Protein AF-A0A336MQI1-F1 (afdb_monomer)

Radius of gyration: 41.86 Å; Cα contacts (8 Å, |Δi|>4): 45; chains: 1; bounding box: 68×36×128 Å

Sequence (171 aa):
MATRNPLEKIEVLDSIEKDIITCLQSAGQVLQELGKDKSSLKSVENHTSQFLKSLNQVETKLTEQVNYLTQVSTGQPHEGSGYASAKVLQMAWHRIHHVKSRVRELEESKQKYLQNQVRGTQMQGRQLGVVGTQNGVNVTNTGAPTGQQALNTTPQQQNHSGPNSTQALNQ

Structure (mmCIF, N/CA/C/O backbone):
data_AF-A0A336MQI1-F1
#
_entry.id   AF-A0A336MQI1-F1
#
loop_
_atom_site.group_PDB
_atom_site.id
_atom_site.type_symbol
_atom_site.label_atom_id
_atom_site.label_alt_id
_atom_site.label_comp_id
_atom_site.label_asym_id
_atom_site.label_entity_id
_atom_site.label_seq_id
_atom_site.pdbx_PDB_ins_code
_atom_site.Cartn_x
_atom_site.Cartn_y
_atom_site.Cartn_z
_atom_site.occupancy
_atom_site.B_iso_or_equiv
_atom_site.auth_seq_id
_atom_site.auth_comp_id
_atom_site.auth_asym_id
_atom_site.auth_atom_id
_atom_site.pdbx_PDB_model_num
ATOM 1 N N . MET A 1 1 ? 16.109 -4.236 -2.549 1.00 38.56 1 MET A N 1
ATOM 2 C CA . MET A 1 1 ? 14.742 -4.103 -1.992 1.00 38.56 1 MET A CA 1
ATOM 3 C C . MET A 1 1 ? 13.849 -5.050 -2.777 1.00 38.56 1 MET A C 1
ATOM 5 O O . MET A 1 1 ? 13.722 -4.860 -3.976 1.00 38.56 1 MET A O 1
ATOM 9 N N . ALA A 1 2 ? 13.341 -6.116 -2.155 1.00 41.44 2 ALA A N 1
ATOM 10 C CA . ALA A 1 2 ? 12.558 -7.136 -2.852 1.00 41.44 2 ALA A CA 1
ATOM 11 C C . ALA A 1 2 ? 11.251 -6.534 -3.394 1.00 41.44 2 ALA A C 1
ATOM 13 O O . ALA A 1 2 ? 10.471 -5.945 -2.644 1.00 41.44 2 ALA A O 1
ATOM 14 N N . THR A 1 3 ? 11.024 -6.658 -4.700 1.00 52.16 3 THR A N 1
ATOM 15 C CA . THR A 1 3 ? 9.764 -6.301 -5.353 1.00 52.16 3 THR A CA 1
ATOM 16 C C . THR A 1 3 ? 8.686 -7.271 -4.872 1.00 52.16 3 THR A C 1
ATOM 18 O O . THR A 1 3 ? 8.575 -8.372 -5.407 1.00 52.16 3 THR A O 1
ATOM 21 N N . ARG A 1 4 ? 7.934 -6.899 -3.825 1.00 57.81 4 ARG A N 1
ATOM 22 C CA . ARG A 1 4 ? 6.772 -7.682 -3.371 1.00 57.81 4 ARG A CA 1
ATOM 23 C C . ARG A 1 4 ? 5.836 -7.932 -4.551 1.00 57.81 4 ARG A C 1
ATOM 25 O O . ARG A 1 4 ? 5.532 -7.005 -5.305 1.00 57.81 4 ARG A O 1
ATOM 32 N N . ASN A 1 5 ? 5.419 -9.182 -4.697 1.00 71.81 5 ASN A N 1
ATOM 33 C CA . ASN A 1 5 ? 4.555 -9.641 -5.776 1.00 71.81 5 ASN A CA 1
ATOM 34 C C . ASN A 1 5 ? 3.227 -8.849 -5.733 1.00 71.81 5 ASN A C 1
ATOM 36 O O . ASN A 1 5 ? 2.704 -8.627 -4.640 1.00 71.81 5 ASN A O 1
ATOM 40 N N . PRO A 1 6 ? 2.656 -8.412 -6.872 1.00 70.88 6 PRO A N 1
ATOM 41 C CA . PRO A 1 6 ? 1.324 -7.804 -6.902 1.00 70.88 6 PRO A CA 1
ATOM 42 C C . PRO A 1 6 ? 0.251 -8.600 -6.137 1.00 70.88 6 PRO A C 1
ATOM 44 O O . PRO A 1 6 ? -0.622 -7.997 -5.522 1.00 70.88 6 PRO A O 1
ATOM 47 N N . LEU A 1 7 ? 0.352 -9.933 -6.103 1.00 73.81 7 LEU A N 1
ATOM 48 C CA . LEU A 1 7 ? -0.518 -10.796 -5.292 1.00 73.81 7 LEU A CA 1
ATOM 49 C C . LEU A 1 7 ? -0.358 -10.552 -3.784 1.00 73.81 7 LEU A C 1
ATOM 51 O O . LEU A 1 7 ? -1.352 -10.351 -3.096 1.00 73.81 7 LEU A O 1
ATOM 55 N N . GLU A 1 8 ? 0.874 -10.455 -3.279 1.00 79.44 8 GLU A N 1
ATOM 56 C CA . GLU A 1 8 ? 1.135 -10.128 -1.867 1.00 79.44 8 GLU A CA 1
ATOM 57 C C . GLU A 1 8 ? 0.601 -8.734 -1.503 1.00 79.44 8 GLU A C 1
ATOM 59 O O . GLU A 1 8 ? 0.249 -8.470 -0.358 1.00 79.44 8 GLU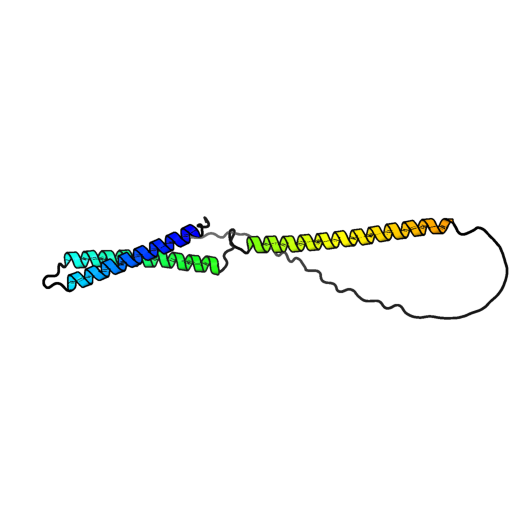 A O 1
ATOM 64 N N . LYS A 1 9 ? 0.545 -7.803 -2.466 1.00 78.88 9 LYS A N 1
ATOM 65 C CA . LYS A 1 9 ? -0.030 -6.469 -2.237 1.00 78.88 9 LYS A CA 1
ATOM 66 C C . LYS A 1 9 ? -1.536 -6.531 -2.030 1.00 78.88 9 LYS A C 1
ATOM 68 O O . LYS A 1 9 ? -2.031 -5.857 -1.131 1.00 78.88 9 LYS A O 1
ATOM 73 N N . ILE A 1 10 ? -2.228 -7.342 -2.825 1.00 86.50 10 ILE A N 1
ATOM 74 C CA . ILE A 1 10 ? -3.664 -7.585 -2.664 1.00 86.50 10 ILE A CA 1
ATOM 75 C C . ILE A 1 10 ? -3.922 -8.238 -1.302 1.00 86.50 10 ILE A C 1
ATOM 77 O O . ILE A 1 10 ? -4.742 -7.737 -0.543 1.00 86.50 10 ILE A O 1
ATOM 81 N N . GLU A 1 11 ? -3.138 -9.250 -0.920 1.00 88.19 11 GLU A N 1
ATOM 82 C CA . GLU A 1 11 ? -3.272 -9.893 0.396 1.00 88.19 11 GLU A CA 1
ATOM 83 C C . GLU A 1 11 ? -3.058 -8.923 1.569 1.00 88.19 11 GLU A C 1
ATOM 85 O O . GLU A 1 11 ? -3.725 -9.023 2.602 1.00 88.19 11 GLU A O 1
ATOM 90 N N . VAL A 1 12 ? -2.143 -7.955 1.433 1.00 90.75 12 VAL A N 1
ATOM 91 C CA . VAL A 1 12 ? -1.956 -6.921 2.461 1.00 90.75 12 VAL A CA 1
ATOM 92 C C . VAL A 1 12 ? -3.170 -5.995 2.549 1.00 90.75 12 VAL A C 1
ATOM 94 O O . VAL A 1 12 ? -3.552 -5.629 3.659 1.00 90.75 12 VAL A O 1
ATOM 97 N N . LEU A 1 13 ? -3.791 -5.629 1.424 1.00 91.44 13 LEU A N 1
ATOM 98 C CA . LEU A 1 13 ? -5.023 -4.834 1.434 1.00 91.44 13 LEU A CA 1
ATOM 99 C C . LEU A 1 13 ? -6.184 -5.610 2.074 1.00 91.44 13 LEU A C 1
ATOM 101 O O . LEU A 1 13 ? -6.862 -5.053 2.934 1.00 91.44 13 LEU A O 1
ATOM 105 N N . ASP A 1 14 ? -6.327 -6.902 1.775 1.00 94.12 14 ASP A N 1
ATOM 106 C CA . ASP A 1 14 ? -7.315 -7.775 2.428 1.00 94.12 14 ASP A CA 1
ATOM 107 C C . ASP A 1 14 ? -7.065 -7.886 3.942 1.00 94.12 14 ASP A C 1
ATOM 109 O O . ASP A 1 14 ? -7.996 -7.928 4.750 1.00 94.12 14 ASP A O 1
ATOM 113 N N . SER A 1 15 ? 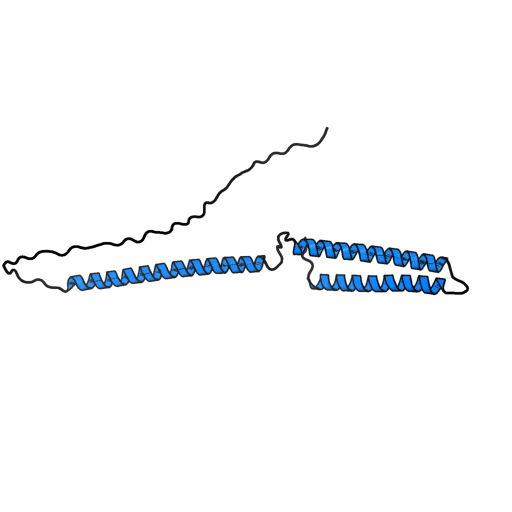-5.797 -7.931 4.367 1.00 93.94 15 SER A N 1
ATOM 114 C CA . SER A 1 15 ? -5.454 -7.884 5.792 1.00 93.94 15 SER A CA 1
ATOM 115 C C . SER A 1 15 ? -5.850 -6.554 6.429 1.00 93.94 15 SER A C 1
ATOM 117 O O . SER A 1 15 ? -6.329 -6.568 7.560 1.00 93.94 15 SER A O 1
ATOM 119 N N . ILE A 1 16 ? -5.645 -5.427 5.744 1.00 95.38 16 ILE A N 1
ATOM 120 C CA . ILE A 1 16 ? -6.050 -4.107 6.245 1.00 95.38 16 ILE A CA 1
ATOM 121 C C . ILE A 1 16 ? -7.576 -4.040 6.371 1.00 95.38 16 ILE A C 1
ATOM 123 O O . ILE A 1 16 ? -8.076 -3.549 7.379 1.00 95.38 16 ILE A O 1
ATOM 127 N N . GLU A 1 17 ? -8.322 -4.577 5.405 1.00 95.88 17 GLU A N 1
ATOM 128 C CA . GLU A 1 17 ? -9.785 -4.639 5.468 1.00 95.88 17 GLU A CA 1
ATOM 129 C C . GLU A 1 17 ? -10.269 -5.429 6.695 1.00 95.88 17 GLU A C 1
ATOM 131 O O . GLU A 1 17 ? -11.127 -4.958 7.445 1.00 95.88 17 GLU A O 1
ATOM 136 N N . LYS A 1 18 ? -9.663 -6.589 6.973 1.00 95.94 18 LYS A N 1
ATOM 137 C CA . LYS A 1 18 ? -9.966 -7.379 8.181 1.00 95.94 18 LYS A CA 1
ATOM 138 C C . LYS A 1 18 ? -9.671 -6.614 9.476 1.00 95.94 18 LYS A C 1
ATOM 140 O O . LYS A 1 18 ? -10.448 -6.700 10.432 1.00 95.94 18 LYS A O 1
ATOM 145 N N . ASP A 1 19 ? -8.588 -5.842 9.509 1.00 95.06 19 ASP A N 1
ATOM 146 C CA . ASP A 1 19 ? -8.243 -5.009 10.665 1.00 95.06 19 ASP A CA 1
ATOM 147 C C . ASP A 1 19 ? -9.235 -3.844 10.839 1.00 95.06 19 ASP A C 1
ATOM 149 O O . ASP A 1 19 ? -9.594 -3.503 11.968 1.00 95.06 19 ASP A O 1
ATOM 153 N N . ILE A 1 20 ? -9.746 -3.266 9.745 1.00 96.81 20 ILE A N 1
ATOM 154 C CA . ILE A 1 20 ? -10.807 -2.244 9.780 1.00 96.81 20 ILE A CA 1
ATOM 155 C C . ILE A 1 20 ? -12.102 -2.833 10.346 1.00 96.81 20 ILE A C 1
ATOM 157 O O . ILE A 1 20 ? -12.718 -2.226 11.224 1.00 96.81 20 ILE A O 1
ATOM 161 N N . ILE A 1 21 ? -12.500 -4.029 9.899 1.00 97.06 21 ILE A N 1
ATOM 162 C CA . ILE A 1 21 ? -13.677 -4.729 10.435 1.00 97.06 21 ILE A CA 1
ATOM 163 C C . ILE A 1 21 ? -13.519 -4.945 11.945 1.00 97.06 21 ILE A C 1
ATOM 165 O O . ILE A 1 21 ? -14.432 -4.640 12.711 1.00 97.06 21 ILE A O 1
ATOM 169 N N . THR A 1 22 ? -12.348 -5.410 12.385 1.00 95.38 22 THR A N 1
ATOM 170 C CA . THR A 1 22 ? -12.050 -5.631 13.809 1.00 95.38 22 THR A CA 1
ATOM 171 C C . THR A 1 22 ? -12.114 -4.327 14.609 1.00 95.38 22 THR A C 1
ATOM 173 O O . THR A 1 22 ? -12.713 -4.287 15.683 1.00 95.38 22 THR A O 1
ATOM 176 N N . CYS A 1 23 ? -11.562 -3.240 14.066 1.00 97.12 23 CYS A N 1
ATOM 177 C CA . CYS A 1 23 ? -11.618 -1.907 14.661 1.00 97.12 23 CYS A CA 1
ATOM 178 C C . CYS A 1 23 ? -13.073 -1.459 14.892 1.00 97.12 23 CYS A C 1
ATOM 180 O O . CYS A 1 23 ? -13.455 -1.104 16.010 1.00 97.12 23 CYS A O 1
ATOM 182 N N . LEU A 1 24 ? -13.917 -1.565 13.861 1.00 97.19 24 LEU A N 1
ATOM 183 C CA . LEU A 1 24 ? -15.336 -1.216 13.951 1.00 97.19 24 LEU A CA 1
ATOM 184 C C . LEU A 1 24 ? -16.097 -2.109 14.936 1.00 97.19 24 LEU A C 1
ATOM 186 O O . LEU A 1 24 ? -16.940 -1.614 15.682 1.00 97.19 24 LEU A O 1
ATOM 190 N N . GLN A 1 25 ? -15.785 -3.404 14.986 1.00 97.06 25 GLN A N 1
ATOM 191 C CA . GLN A 1 25 ? -16.374 -4.320 15.962 1.00 97.06 25 GLN A CA 1
ATOM 192 C C . GLN A 1 25 ? -16.027 -3.912 17.396 1.00 97.06 25 GLN A C 1
ATOM 194 O O . GLN A 1 25 ? -16.927 -3.838 18.230 1.00 97.06 25 GLN A O 1
ATOM 199 N N . SER A 1 26 ? -14.761 -3.595 17.693 1.00 95.81 26 SER A N 1
ATOM 200 C CA . SER A 1 26 ? -14.360 -3.118 19.023 1.00 95.81 26 SER A CA 1
ATOM 201 C C . SER A 1 26 ? -15.078 -1.820 19.408 1.00 95.81 26 SER A C 1
ATOM 203 O O . SER A 1 26 ? -15.562 -1.714 20.533 1.00 95.81 26 SER A O 1
ATOM 205 N N . ALA A 1 27 ? -15.233 -0.872 18.479 1.00 97.38 27 ALA A N 1
ATOM 206 C CA . ALA A 1 27 ? -16.015 0.345 18.714 1.00 97.38 27 ALA A CA 1
ATOM 207 C C . ALA A 1 27 ? -17.503 0.045 18.976 1.00 97.38 27 ALA A C 1
ATOM 209 O O . ALA A 1 27 ? -18.099 0.594 19.903 1.00 97.38 27 ALA A O 1
ATOM 210 N N . GLY A 1 28 ? -18.098 -0.869 18.204 1.00 97.00 28 GLY A N 1
ATOM 211 C CA . GLY A 1 28 ? -19.475 -1.318 18.405 1.00 97.00 28 GLY A CA 1
ATOM 212 C C . GLY A 1 28 ? -19.692 -1.949 19.782 1.00 97.00 28 GLY A C 1
ATOM 213 O O . GLY A 1 28 ? -20.681 -1.643 20.443 1.00 97.00 28 GLY A O 1
ATOM 214 N N . GLN A 1 29 ? -18.739 -2.759 20.255 1.00 96.31 29 GLN A N 1
ATOM 215 C CA . GLN A 1 29 ? -18.782 -3.358 21.593 1.00 96.31 29 GLN A CA 1
ATOM 216 C C . GLN A 1 29 ? -18.689 -2.307 22.708 1.00 96.31 29 GLN A C 1
ATOM 218 O O . GLN A 1 29 ? -19.406 -2.420 23.700 1.00 96.31 29 GLN A O 1
ATOM 223 N N . VAL A 1 30 ? -17.879 -1.251 22.540 1.00 97.19 30 VAL A N 1
ATOM 224 C CA . VAL A 1 30 ? -17.851 -0.113 23.483 1.00 97.19 30 VAL A CA 1
ATOM 225 C C . VAL A 1 30 ? -19.233 0.528 23.591 1.00 97.19 30 VAL A C 1
ATOM 227 O O . VAL A 1 30 ? -19.757 0.683 24.693 1.00 97.19 30 VAL A O 1
ATOM 230 N N . LEU A 1 31 ? -19.843 0.871 22.454 1.00 96.25 31 LEU A N 1
ATOM 231 C CA . LEU A 1 31 ? -21.155 1.520 22.433 1.00 96.25 31 LEU A CA 1
ATOM 232 C C . LEU A 1 31 ? -22.251 0.612 23.003 1.00 96.25 31 LEU A C 1
ATOM 234 O O . LEU A 1 31 ? -23.101 1.074 23.762 1.00 96.25 31 LEU A O 1
ATOM 238 N N . GLN A 1 32 ? -22.210 -0.683 22.684 1.00 95.94 32 GLN A N 1
ATOM 239 C CA . GLN A 1 32 ? -23.158 -1.662 23.207 1.00 95.94 32 GLN A CA 1
ATOM 240 C C . GLN A 1 32 ? -23.033 -1.830 24.726 1.00 95.94 32 GLN A C 1
ATOM 242 O O . GLN A 1 32 ? -24.046 -1.953 25.409 1.00 95.94 32 GLN A O 1
ATOM 247 N N . GLU A 1 33 ? -21.814 -1.826 25.266 1.00 94.88 33 GLU A N 1
ATOM 248 C CA . GLU A 1 33 ? -21.570 -1.925 26.706 1.00 94.88 33 GLU A CA 1
ATOM 249 C C . GLU A 1 33 ? -22.004 -0.660 27.456 1.00 94.88 33 GLU A C 1
ATOM 251 O O . GLU A 1 33 ? -22.558 -0.749 28.552 1.00 94.88 33 GLU A O 1
ATOM 256 N N . LEU A 1 34 ? -21.793 0.519 26.867 1.00 94.75 34 LEU A N 1
ATOM 257 C CA . LEU A 1 34 ? -22.244 1.795 27.430 1.00 94.75 34 LEU A CA 1
ATOM 258 C C . LEU A 1 34 ? -23.772 1.944 27.413 1.00 94.75 34 LEU A C 1
ATOM 260 O O . LEU A 1 34 ? -24.321 2.648 28.253 1.00 94.75 34 LEU A O 1
ATOM 264 N N . GLY A 1 35 ? -24.462 1.264 26.492 1.00 93.81 35 GLY A N 1
ATOM 265 C CA . GLY A 1 35 ? -25.925 1.255 26.407 1.00 93.81 35 GLY A CA 1
ATOM 266 C C . GLY A 1 35 ? -26.634 0.358 27.429 1.00 93.81 35 GLY A C 1
ATOM 267 O O . GLY A 1 35 ? -27.861 0.295 27.416 1.00 93.81 35 GLY A O 1
ATOM 268 N N . LYS A 1 36 ? -25.903 -0.361 28.292 1.00 95.25 36 LYS A N 1
ATOM 269 C CA . LYS A 1 36 ? -26.482 -1.243 29.320 1.00 95.25 36 LYS A CA 1
ATOM 270 C C . LYS A 1 36 ? -26.831 -0.467 30.591 1.00 95.25 36 LYS A C 1
ATOM 272 O O . LYS A 1 36 ? -26.041 0.352 31.049 1.00 95.25 36 LYS A O 1
ATOM 277 N N . ASP A 1 37 ? -27.928 -0.849 31.250 1.00 88.50 37 ASP A N 1
ATOM 278 C CA . ASP A 1 37 ? -28.350 -0.278 32.545 1.00 88.50 37 ASP A CA 1
ATOM 279 C C . ASP A 1 37 ? -27.284 -0.423 33.650 1.00 88.50 37 ASP A C 1
ATOM 281 O O . ASP A 1 37 ? -27.184 0.399 34.560 1.00 88.50 37 ASP A O 1
ATOM 285 N N . LYS A 1 38 ? -26.465 -1.481 33.570 1.00 90.19 38 LYS A N 1
ATOM 286 C CA . LYS A 1 38 ? -25.260 -1.685 34.385 1.00 90.19 38 LYS A CA 1
ATOM 287 C C . LYS A 1 38 ? -24.061 -1.952 33.479 1.00 90.19 38 LYS A C 1
ATOM 289 O O . LYS A 1 38 ? -23.761 -3.104 33.172 1.00 90.19 38 LYS A O 1
ATOM 294 N N . SER A 1 39 ? -23.390 -0.884 33.064 1.00 88.56 39 SER A N 1
ATOM 295 C CA . SER A 1 39 ? -22.183 -0.960 32.238 1.00 88.56 39 SER A CA 1
ATOM 296 C C . SER A 1 39 ? -20.963 -1.437 33.036 1.00 88.56 39 SER A C 1
ATOM 298 O O . SER A 1 39 ? -20.721 -0.993 34.162 1.00 88.56 39 SER A O 1
ATOM 300 N N . SER A 1 40 ? -20.168 -2.331 32.446 1.00 94.31 40 SER A N 1
ATOM 301 C CA . SER A 1 40 ? -18.870 -2.744 32.975 1.00 94.31 40 SER A CA 1
ATOM 302 C C . SER A 1 40 ? -17.765 -1.826 32.457 1.00 94.31 40 SER A C 1
ATOM 304 O O . SER A 1 40 ? -17.289 -1.979 31.329 1.00 94.31 40 SER A O 1
ATOM 306 N N . LEU A 1 41 ? -17.292 -0.914 33.311 1.00 93.62 41 LEU A N 1
ATOM 307 C CA . LEU A 1 41 ? -16.218 0.027 32.965 1.00 93.62 41 LEU A CA 1
ATOM 308 C C . LEU A 1 41 ? -14.952 -0.693 32.469 1.00 93.62 41 LEU A C 1
ATOM 310 O O . LEU A 1 41 ? -14.362 -0.307 31.467 1.00 93.62 41 LEU A O 1
ATOM 314 N N . LYS A 1 42 ? -14.600 -1.817 33.103 1.00 95.25 42 LYS A N 1
ATOM 315 C CA . LYS A 1 42 ? -13.460 -2.646 32.694 1.00 95.25 42 LYS A CA 1
ATOM 316 C C . LYS A 1 42 ? -13.620 -3.201 31.273 1.00 95.25 42 LYS A C 1
ATOM 318 O O . LYS A 1 42 ? -12.641 -3.320 30.543 1.00 95.25 42 LYS A O 1
ATOM 323 N N . SER A 1 43 ? -14.841 -3.559 30.871 1.00 93.25 43 SER A N 1
ATOM 324 C CA . SER A 1 43 ? -15.102 -4.052 29.513 1.00 93.25 43 SER A CA 1
ATOM 325 C C . SER A 1 43 ? -15.009 -2.920 28.490 1.00 93.25 43 SER A C 1
ATOM 327 O O . SER A 1 43 ? -14.398 -3.096 27.437 1.00 93.25 43 SER A O 1
ATOM 329 N N . VAL A 1 44 ? -15.532 -1.738 28.829 1.00 95.94 44 VAL A N 1
ATOM 330 C CA . VAL A 1 44 ? -15.400 -0.519 28.015 1.00 95.94 44 VAL A CA 1
ATOM 331 C C . VAL A 1 44 ? -13.930 -0.162 27.789 1.00 95.94 44 VAL A C 1
ATOM 333 O O . VAL A 1 44 ? -13.523 0.054 26.647 1.00 95.94 44 VAL A O 1
ATOM 336 N N . GLU A 1 45 ? -13.112 -0.152 28.842 1.00 96.69 45 GLU A N 1
ATOM 337 C CA . GLU A 1 45 ? -11.674 0.139 28.757 1.00 96.69 45 GLU A CA 1
ATOM 338 C C . GLU A 1 45 ? -10.927 -0.877 27.884 1.00 96.69 45 GLU A C 1
ATOM 340 O O . GLU A 1 45 ? -10.098 -0.494 27.053 1.00 96.69 45 GLU A O 1
ATOM 345 N N . ASN A 1 46 ? -11.256 -2.166 28.016 1.00 96.88 46 ASN A N 1
ATOM 346 C CA . ASN A 1 46 ? -10.666 -3.224 27.198 1.00 96.88 46 ASN A CA 1
ATOM 347 C C . ASN A 1 46 ? -10.996 -3.042 25.709 1.00 96.88 46 ASN A C 1
ATOM 349 O O . ASN A 1 46 ? -10.091 -3.051 24.873 1.00 96.88 46 ASN A O 1
ATOM 353 N N . HIS A 1 47 ? -12.274 -2.846 25.367 1.00 96.75 47 HIS A N 1
ATOM 354 C CA . HIS A 1 47 ? -12.693 -2.662 23.975 1.00 96.75 47 HIS A CA 1
ATOM 355 C C . HIS A 1 47 ? -12.170 -1.349 23.383 1.00 96.75 47 HIS A C 1
ATOM 357 O O . HIS A 1 47 ? -11.768 -1.322 22.222 1.00 96.75 47 HIS A O 1
ATOM 363 N N . THR A 1 48 ? -12.079 -0.288 24.188 1.00 96.81 48 THR A N 1
ATOM 364 C CA . THR A 1 48 ? -11.477 0.990 23.777 1.00 96.81 48 THR A CA 1
ATOM 365 C C . THR A 1 48 ? -9.984 0.823 23.496 1.00 96.81 48 THR A C 1
ATOM 367 O O . THR A 1 48 ? -9.491 1.277 22.467 1.00 96.81 48 THR A O 1
ATOM 370 N N . SER A 1 49 ? -9.259 0.106 24.357 1.00 97.25 49 SER A N 1
ATOM 371 C CA . SER A 1 49 ? -7.835 -0.186 24.147 1.00 97.25 49 SER A CA 1
ATOM 372 C C . SER A 1 49 ? -7.608 -1.024 22.886 1.00 97.25 49 SER A C 1
ATOM 374 O O . SER A 1 49 ? -6.679 -0.762 22.120 1.00 97.25 49 SER A O 1
ATOM 376 N N . GLN A 1 50 ? -8.474 -2.011 22.635 1.00 96.25 50 GLN A N 1
ATOM 377 C CA . GLN A 1 50 ? -8.428 -2.822 21.420 1.00 96.25 50 GLN A CA 1
ATOM 378 C C . GLN A 1 50 ? 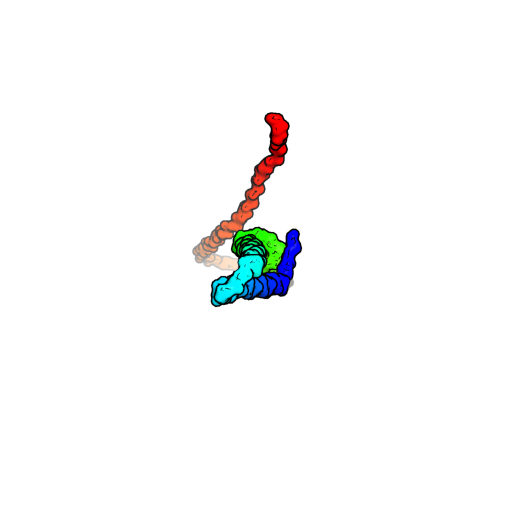-8.725 -1.991 20.165 1.00 96.25 50 GLN A C 1
ATOM 380 O O . GLN A 1 50 ? -7.999 -2.118 19.179 1.00 96.25 50 GLN A O 1
ATOM 385 N N . PHE A 1 51 ? -9.725 -1.107 20.220 1.00 97.81 51 PHE A N 1
ATOM 386 C CA . PHE A 1 51 ? -10.039 -0.159 19.151 1.00 97.81 51 PHE A CA 1
ATOM 387 C C . PHE A 1 51 ? -8.828 0.715 18.812 1.00 97.81 51 PHE A C 1
ATOM 389 O O . PHE A 1 51 ? -8.399 0.737 17.662 1.00 97.81 51 PHE A O 1
ATOM 396 N N . LEU A 1 52 ? -8.218 1.362 19.811 1.00 97.56 52 LEU A N 1
ATOM 397 C CA . LEU A 1 52 ? -7.052 2.228 19.606 1.00 97.56 52 LEU A CA 1
ATOM 398 C C . LEU A 1 52 ? -5.868 1.466 19.000 1.00 97.56 52 LEU A C 1
ATOM 400 O O . LEU A 1 52 ? -5.220 1.957 18.076 1.00 97.56 52 LEU A O 1
ATOM 404 N N . LYS A 1 53 ? -5.607 0.244 19.478 1.00 96.62 53 LYS A N 1
ATOM 405 C CA . LYS A 1 53 ? -4.539 -0.604 18.939 1.00 96.62 53 LYS A CA 1
ATOM 406 C C . LYS A 1 53 ? -4.800 -0.987 17.481 1.00 96.62 53 LYS A C 1
ATOM 408 O O . LYS A 1 53 ? -3.895 -0.877 16.658 1.00 96.62 53 LYS A O 1
ATOM 413 N N . SER A 1 54 ? -6.019 -1.423 17.163 1.00 94.81 54 SER A N 1
ATOM 414 C CA . SER A 1 54 ? -6.405 -1.798 15.799 1.00 94.81 54 SER A CA 1
ATOM 415 C C . SER A 1 54 ? -6.355 -0.594 14.857 1.00 94.81 54 SER A C 1
ATOM 417 O O . SER A 1 54 ? -5.854 -0.705 13.743 1.00 94.81 54 SER A O 1
ATOM 419 N N . LEU A 1 55 ? -6.815 0.572 15.316 1.00 97.44 55 LEU A N 1
ATOM 420 C CA . LEU A 1 55 ? -6.789 1.815 14.552 1.00 97.44 55 LEU A CA 1
ATOM 421 C C . LEU A 1 55 ? -5.357 2.229 14.199 1.00 97.44 55 LEU A C 1
ATOM 423 O O . LEU A 1 55 ? -5.071 2.511 13.039 1.00 97.44 55 LEU A O 1
ATOM 427 N N . ASN A 1 56 ? -4.444 2.189 15.171 1.00 96.50 56 ASN A N 1
ATOM 428 C CA . ASN A 1 56 ? -3.039 2.524 14.948 1.00 96.50 56 ASN A CA 1
ATOM 429 C C . ASN A 1 56 ? -2.357 1.558 13.957 1.00 96.50 56 ASN A C 1
ATOM 431 O O . ASN A 1 56 ? -1.554 1.970 13.117 1.00 96.50 56 ASN A O 1
ATOM 435 N N . GLN A 1 57 ? -2.715 0.271 14.008 1.00 94.88 57 GLN A N 1
ATOM 436 C CA . GLN A 1 57 ? -2.237 -0.723 13.046 1.00 94.88 57 GLN A CA 1
ATOM 437 C C . GLN A 1 57 ? -2.748 -0.444 11.628 1.00 94.88 57 GLN A C 1
ATOM 439 O O . GLN A 1 57 ? -1.957 -0.480 10.685 1.00 94.88 57 GLN A O 1
ATOM 444 N N . VAL A 1 58 ? -4.040 -0.134 11.476 1.00 97.00 58 VAL A N 1
ATOM 445 C CA . VAL A 1 58 ? -4.638 0.249 10.187 1.00 97.00 58 VAL A CA 1
ATOM 446 C C . VAL A 1 58 ? -3.953 1.495 9.626 1.00 97.00 58 VAL A C 1
ATOM 448 O O . VAL A 1 58 ? -3.543 1.493 8.467 1.00 97.00 58 VAL A O 1
ATOM 451 N N . GLU A 1 59 ? -3.769 2.529 10.448 1.00 96.50 59 GLU A N 1
ATOM 452 C CA . GLU A 1 59 ? -3.110 3.780 10.061 1.00 96.50 59 GLU A CA 1
ATOM 453 C C . GLU A 1 59 ? -1.675 3.544 9.575 1.00 96.50 59 GLU A C 1
ATOM 455 O O . GLU A 1 59 ? -1.295 4.008 8.496 1.00 96.50 59 GLU A O 1
ATOM 460 N N . THR A 1 60 ? -0.893 2.766 10.327 1.00 95.75 60 THR A N 1
ATOM 461 C CA . THR A 1 60 ? 0.496 2.445 9.971 1.00 95.75 60 THR A CA 1
ATOM 462 C C . THR A 1 60 ? 0.558 1.698 8.639 1.00 95.75 60 THR A C 1
ATOM 464 O O . THR A 1 60 ? 1.279 2.106 7.726 1.00 95.75 60 THR A O 1
ATOM 467 N N . LYS A 1 61 ? -0.244 0.636 8.482 1.00 93.81 61 LYS A N 1
ATOM 468 C CA . LYS A 1 61 ? -0.267 -0.176 7.257 1.00 93.81 61 LYS A CA 1
ATOM 469 C C . LYS A 1 61 ? -0.739 0.623 6.041 1.00 93.81 61 LYS A C 1
ATOM 471 O O . LYS A 1 61 ? -0.161 0.486 4.964 1.00 93.81 61 LYS A O 1
ATOM 476 N N . LEU A 1 62 ? -1.761 1.469 6.189 1.00 95.00 62 LEU A N 1
ATOM 477 C CA . LEU A 1 62 ? -2.225 2.339 5.105 1.00 95.00 62 LEU A CA 1
ATOM 478 C C . LEU A 1 62 ? -1.167 3.371 4.723 1.00 95.00 62 LEU A C 1
ATOM 480 O O . LEU A 1 62 ? -0.920 3.568 3.536 1.00 95.00 62 LEU A O 1
ATOM 484 N N . THR A 1 63 ? -0.492 3.972 5.703 1.00 94.56 63 THR A N 1
ATOM 485 C CA . THR A 1 63 ? 0.610 4.913 5.459 1.00 94.56 63 THR A CA 1
ATOM 486 C C . THR A 1 63 ? 1.737 4.250 4.671 1.00 94.56 63 THR A C 1
ATOM 488 O O . THR A 1 63 ? 2.226 4.817 3.695 1.00 94.56 63 THR A O 1
ATOM 491 N N . GLU A 1 64 ? 2.112 3.016 5.016 1.00 90.69 64 GLU A N 1
ATOM 492 C CA . GLU A 1 64 ? 3.081 2.237 4.238 1.00 90.69 64 GLU A CA 1
ATOM 493 C C . GLU A 1 64 ? 2.621 1.995 2.793 1.00 90.69 64 GLU A C 1
ATOM 495 O O . GLU A 1 64 ? 3.425 2.132 1.868 1.00 90.69 64 GLU A O 1
ATOM 500 N N . GLN A 1 65 ? 1.341 1.674 2.567 1.00 89.50 65 GLN A N 1
ATOM 501 C CA . GLN A 1 65 ? 0.806 1.502 1.210 1.00 89.50 65 GLN A CA 1
ATOM 502 C C . GLN A 1 65 ? 0.778 2.814 0.424 1.00 89.50 65 GLN A C 1
ATOM 504 O O . GLN A 1 65 ? 1.145 2.816 -0.749 1.00 89.50 65 GLN A O 1
ATOM 509 N N . VAL A 1 66 ? 0.405 3.932 1.052 1.00 90.06 66 VAL A N 1
ATOM 510 C CA . VAL A 1 66 ? 0.433 5.267 0.434 1.00 90.06 66 VAL A CA 1
ATOM 511 C C . VAL A 1 66 ? 1.863 5.663 0.075 1.00 90.06 66 VAL A C 1
ATOM 513 O O . VAL A 1 66 ? 2.111 6.101 -1.048 1.00 90.06 66 VAL A O 1
ATOM 516 N N . ASN A 1 67 ? 2.822 5.453 0.978 1.00 85.56 67 ASN A N 1
ATOM 517 C CA . ASN A 1 67 ? 4.238 5.711 0.719 1.00 85.56 67 ASN A CA 1
ATOM 518 C C . ASN A 1 67 ? 4.767 4.833 -0.417 1.00 85.56 67 ASN A C 1
ATOM 520 O O . ASN A 1 67 ? 5.467 5.322 -1.301 1.00 85.56 67 ASN A O 1
ATOM 524 N N . TYR A 1 68 ? 4.391 3.554 -0.439 1.00 82.38 68 TYR A N 1
ATOM 525 C CA . TYR A 1 68 ? 4.749 2.645 -1.521 1.00 82.38 68 TYR A CA 1
ATOM 526 C C . TYR A 1 68 ? 4.155 3.093 -2.859 1.00 82.38 68 TYR A C 1
ATOM 528 O O . TYR A 1 68 ? 4.895 3.218 -3.830 1.00 82.38 68 TYR A O 1
ATOM 536 N N . LEU A 1 69 ? 2.848 3.374 -2.913 1.00 80.88 69 LEU A N 1
ATOM 537 C CA . LEU A 1 69 ? 2.173 3.888 -4.107 1.00 80.88 69 LEU A CA 1
ATOM 538 C C . LEU A 1 69 ? 2.824 5.183 -4.584 1.00 80.88 69 LEU A C 1
ATOM 540 O O . LEU A 1 69 ? 3.088 5.322 -5.774 1.00 80.88 69 LEU A O 1
ATOM 544 N N . THR A 1 70 ? 3.162 6.086 -3.667 1.00 81.38 70 THR A N 1
ATOM 545 C CA . THR A 1 70 ? 3.903 7.314 -3.969 1.00 81.38 70 THR A CA 1
ATOM 546 C C . THR A 1 70 ? 5.267 6.986 -4.573 1.00 81.38 70 THR A C 1
ATOM 548 O O . THR A 1 70 ? 5.604 7.510 -5.629 1.00 81.38 70 THR A O 1
ATOM 551 N N . GLN A 1 71 ? 6.035 6.068 -3.982 1.00 75.62 71 GLN A N 1
ATOM 552 C CA . GLN A 1 71 ? 7.360 5.669 -4.469 1.00 75.62 71 GLN A CA 1
ATOM 553 C C . GLN A 1 71 ? 7.310 5.045 -5.871 1.00 75.62 71 GLN A C 1
ATOM 555 O O . GLN A 1 71 ? 8.140 5.371 -6.722 1.00 75.62 71 GLN A O 1
ATOM 560 N N . VAL A 1 72 ? 6.341 4.162 -6.131 1.00 68.88 72 VAL A N 1
ATOM 561 C CA . VAL A 1 72 ? 6.202 3.520 -7.447 1.00 68.88 72 VAL A CA 1
ATOM 562 C C . VAL A 1 72 ? 5.568 4.442 -8.488 1.00 68.88 72 VAL A C 1
ATOM 564 O O . VAL A 1 72 ? 5.855 4.286 -9.671 1.00 68.88 72 VAL A O 1
ATOM 567 N N . SER A 1 73 ? 4.767 5.427 -8.069 1.00 69.88 73 SER A N 1
ATOM 568 C CA . SER A 1 73 ? 4.132 6.408 -8.965 1.00 69.88 73 SER A CA 1
ATOM 569 C C . SER A 1 73 ? 5.029 7.609 -9.283 1.00 69.88 73 SER A C 1
ATOM 571 O O . SER A 1 73 ? 4.838 8.249 -10.311 1.00 69.88 73 SER A O 1
ATOM 573 N N . THR A 1 74 ? 6.018 7.917 -8.434 1.00 67.25 74 THR A N 1
ATOM 574 C CA . THR A 1 74 ? 6.938 9.065 -8.601 1.00 67.25 74 THR A CA 1
ATOM 575 C C . THR A 1 74 ? 8.304 8.695 -9.190 1.00 67.25 74 THR A C 1
ATOM 577 O O . THR A 1 74 ? 9.142 9.568 -9.397 1.00 67.25 74 THR A O 1
ATOM 580 N N . GLY A 1 75 ? 8.518 7.424 -9.554 1.00 52.78 75 GLY A N 1
ATOM 581 C CA . GLY A 1 75 ? 9.572 7.055 -10.500 1.00 52.78 75 GLY A CA 1
ATOM 582 C C . GLY A 1 75 ? 10.980 6.890 -9.927 1.00 52.78 75 GLY A C 1
ATOM 583 O O . GLY A 1 75 ? 11.948 7.157 -10.637 1.00 52.78 75 GLY A O 1
ATOM 584 N N . GLN A 1 76 ? 11.139 6.351 -8.713 1.00 48.72 76 GLN A N 1
ATOM 585 C CA . GLN A 1 76 ? 12.412 5.675 -8.416 1.00 48.72 76 GLN A CA 1
ATOM 586 C C . GLN A 1 76 ? 12.609 4.541 -9.448 1.00 48.72 76 GLN A C 1
ATOM 588 O O . GLN A 1 76 ? 11.624 3.864 -9.773 1.00 48.72 76 GLN A O 1
ATOM 593 N N . PRO A 1 77 ? 13.814 4.366 -10.029 1.00 47.62 77 PRO A N 1
ATOM 594 C CA . PRO A 1 77 ? 14.066 3.519 -11.196 1.00 47.62 77 PRO A CA 1
ATOM 595 C C . PRO A 1 77 ? 13.902 2.030 -10.865 1.00 47.62 77 PRO A C 1
ATOM 597 O O . PRO A 1 77 ? 14.843 1.299 -10.601 1.00 47.62 77 PRO A O 1
ATOM 600 N N . HIS A 1 78 ? 12.647 1.607 -10.829 1.00 53.47 78 HIS A N 1
ATOM 601 C CA . HIS A 1 78 ? 12.084 0.348 -11.277 1.00 53.47 78 HIS A CA 1
ATOM 602 C C . HIS A 1 78 ? 13.041 -0.521 -12.114 1.00 53.47 78 HIS A C 1
ATOM 604 O O . HIS A 1 78 ? 12.933 -0.626 -13.334 1.00 53.47 78 HIS A O 1
ATOM 610 N N . GLU A 1 79 ? 13.859 -1.304 -11.418 1.00 50.09 79 GLU A N 1
ATOM 611 C CA . GLU A 1 79 ? 14.377 -2.589 -11.906 1.00 50.09 79 GLU A CA 1
ATOM 612 C C . GLU A 1 79 ? 13.254 -3.640 -12.102 1.00 50.09 79 GLU A C 1
ATOM 614 O O . GLU A 1 79 ? 13.537 -4.806 -12.355 1.00 50.09 79 GLU A O 1
ATOM 619 N N . GLY A 1 80 ? 11.966 -3.269 -12.006 1.00 59.81 80 GLY A N 1
ATOM 620 C CA . GLY A 1 80 ? 10.863 -4.237 -11.964 1.00 59.81 80 GLY A CA 1
ATOM 621 C C . GLY A 1 80 ? 9.493 -3.798 -12.492 1.00 59.81 80 GLY A C 1
ATOM 622 O O . GLY A 1 80 ? 8.520 -4.494 -12.225 1.00 59.81 80 GLY A O 1
ATOM 623 N N . SER A 1 81 ? 9.351 -2.696 -13.238 1.00 55.94 81 SER A N 1
ATOM 624 C CA . SER A 1 81 ? 8.061 -2.349 -13.866 1.00 55.94 81 SER A CA 1
ATOM 625 C C . SER A 1 81 ? 8.234 -1.724 -15.252 1.00 55.94 81 SER A C 1
ATOM 627 O O . SER A 1 81 ? 9.199 -1.004 -15.494 1.00 55.94 81 SER A O 1
ATOM 629 N N . GLY A 1 82 ? 7.312 -2.064 -16.168 1.00 60.94 82 GLY A N 1
ATOM 630 C CA . GLY A 1 82 ? 6.999 -1.468 -17.484 1.00 60.94 82 GLY A CA 1
ATOM 631 C C . GLY A 1 82 ? 8.119 -0.816 -18.305 1.00 60.94 82 GLY A C 1
ATOM 632 O O . GLY A 1 82 ? 8.422 -1.271 -19.406 1.00 60.94 82 GLY A O 1
ATOM 633 N N . TYR A 1 83 ? 8.726 0.252 -17.794 1.00 66.12 83 TYR A N 1
ATOM 634 C CA . TYR A 1 83 ? 9.792 1.015 -18.438 1.00 66.12 83 TYR A CA 1
ATOM 635 C C . TYR A 1 83 ? 10.995 0.164 -18.856 1.00 66.12 83 TYR A C 1
ATOM 637 O O . TYR A 1 83 ? 11.501 0.368 -19.954 1.00 66.12 83 TYR A O 1
ATOM 645 N N . ALA A 1 84 ? 11.425 -0.825 -18.061 1.00 64.94 84 ALA A N 1
ATOM 646 C CA . ALA A 1 84 ? 12.508 -1.725 -18.478 1.00 64.94 84 ALA A CA 1
ATOM 647 C C . ALA A 1 84 ? 12.144 -2.463 -19.783 1.00 64.94 84 ALA A C 1
ATOM 649 O O . ALA A 1 84 ? 12.918 -2.472 -20.741 1.00 64.94 84 ALA A O 1
ATOM 650 N N . SER A 1 85 ? 10.916 -2.985 -19.868 1.00 77.88 85 SER A N 1
ATOM 651 C CA . SER A 1 85 ? 10.394 -3.643 -21.074 1.00 77.88 85 SER A CA 1
ATOM 652 C C . SER A 1 85 ? 10.195 -2.652 -22.228 1.00 77.88 85 SER A C 1
ATOM 654 O O . SER A 1 85 ? 10.563 -2.945 -23.365 1.00 77.88 85 SER A O 1
ATOM 656 N N . ALA A 1 86 ? 9.689 -1.448 -21.945 1.00 81.19 86 ALA A N 1
ATOM 657 C CA . ALA A 1 86 ? 9.509 -0.389 -22.936 1.00 81.19 86 ALA A CA 1
ATOM 658 C C . ALA A 1 86 ? 10.848 0.106 -23.504 1.00 81.19 86 ALA A C 1
ATOM 660 O O . ALA A 1 86 ? 10.963 0.351 -24.705 1.00 81.19 86 ALA A O 1
ATOM 661 N N . LYS A 1 87 ? 11.893 0.196 -22.674 1.00 85.19 87 LYS A N 1
ATOM 662 C CA . LYS A 1 87 ? 13.236 0.588 -23.101 1.00 85.19 87 LYS A CA 1
ATOM 663 C C . LYS A 1 87 ? 13.906 -0.507 -23.915 1.00 85.19 87 LYS A C 1
ATOM 665 O O . LYS A 1 87 ? 14.528 -0.197 -24.929 1.00 85.19 87 LYS A O 1
ATOM 670 N N . VAL A 1 88 ? 13.750 -1.773 -23.518 1.00 86.38 88 VAL A N 1
ATOM 671 C CA . VAL A 1 88 ? 14.193 -2.923 -24.321 1.00 86.38 88 VAL A CA 1
ATOM 672 C C . VAL A 1 88 ? 13.513 -2.906 -25.689 1.00 86.38 88 VAL A C 1
ATOM 674 O O . VAL A 1 88 ? 14.197 -3.047 -26.701 1.00 86.38 88 VAL A O 1
ATOM 677 N N . LEU A 1 89 ? 12.204 -2.646 -25.745 1.00 89.00 89 LEU A N 1
ATOM 678 C CA . LEU A 1 89 ? 11.469 -2.515 -27.002 1.00 89.00 89 LEU A CA 1
ATOM 679 C C . LEU A 1 89 ? 11.969 -1.332 -27.842 1.00 89.00 89 LEU A C 1
ATOM 681 O O . LEU A 1 89 ? 12.251 -1.505 -29.026 1.00 89.00 89 LEU A O 1
ATOM 685 N N . GLN A 1 90 ? 12.145 -0.152 -27.241 1.00 91.94 90 GLN A N 1
ATOM 686 C CA . GLN A 1 90 ? 12.694 1.027 -27.919 1.00 91.94 90 GLN A CA 1
ATOM 687 C C . GLN A 1 90 ? 14.085 0.730 -28.505 1.00 91.94 90 GLN A C 1
ATOM 689 O O . GLN A 1 90 ? 14.359 1.018 -29.669 1.00 91.94 90 GLN A O 1
ATOM 694 N N . MET A 1 91 ? 14.959 0.097 -27.720 1.00 95.44 91 MET A N 1
ATOM 695 C CA . MET A 1 91 ? 16.292 -0.334 -28.143 1.00 95.44 91 MET A CA 1
ATOM 696 C C . MET A 1 91 ? 16.230 -1.357 -29.280 1.00 95.44 91 MET A C 1
ATOM 698 O O . MET A 1 91 ? 16.995 -1.252 -30.239 1.00 95.44 91 MET A O 1
ATOM 702 N N . ALA A 1 92 ? 15.322 -2.333 -29.206 1.00 96.62 92 ALA A N 1
ATOM 703 C CA . ALA A 1 92 ? 15.099 -3.298 -30.276 1.00 96.62 92 ALA A CA 1
ATOM 704 C C . ALA A 1 92 ? 14.653 -2.597 -31.567 1.00 96.62 92 ALA A C 1
ATOM 706 O O . ALA A 1 92 ? 15.170 -2.905 -32.639 1.00 96.62 92 ALA A O 1
ATOM 707 N N . TRP A 1 93 ? 13.778 -1.596 -31.462 1.00 96.62 93 TRP A N 1
ATOM 708 C CA . TRP A 1 93 ? 13.323 -0.793 -32.595 1.00 96.62 93 TRP A CA 1
ATOM 709 C C . TRP A 1 93 ? 14.481 -0.047 -33.270 1.00 96.62 93 TRP A C 1
ATOM 711 O O . TRP A 1 93 ? 14.658 -0.149 -34.485 1.00 96.62 93 TRP A O 1
ATOM 721 N N . HIS A 1 94 ? 15.337 0.619 -32.485 1.00 98.00 94 HIS A N 1
ATOM 722 C CA . HIS A 1 94 ? 16.542 1.277 -33.001 1.00 98.00 94 HIS A CA 1
ATOM 723 C C . HIS A 1 94 ? 17.517 0.288 -33.654 1.00 98.00 94 HIS A C 1
ATOM 725 O O . HIS A 1 94 ? 18.042 0.565 -34.734 1.00 98.00 94 HIS A O 1
ATOM 731 N N . ARG A 1 95 ? 17.729 -0.887 -33.045 1.00 97.44 95 ARG A N 1
ATOM 732 C CA . ARG A 1 95 ? 18.583 -1.947 -33.606 1.00 97.44 95 ARG A CA 1
ATOM 733 C C . ARG A 1 95 ? 18.043 -2.452 -34.944 1.00 97.44 95 ARG A C 1
ATOM 735 O O . ARG A 1 95 ? 18.807 -2.562 -35.898 1.00 97.44 95 ARG A O 1
ATOM 742 N N . ILE A 1 96 ? 16.736 -2.699 -35.043 1.00 97.75 96 ILE A N 1
ATOM 743 C CA . ILE A 1 96 ? 16.083 -3.132 -36.287 1.00 97.75 96 ILE A CA 1
ATOM 744 C C . ILE A 1 96 ? 16.210 -2.058 -37.363 1.00 97.75 96 ILE A C 1
ATOM 746 O O . ILE A 1 96 ? 16.556 -2.373 -38.499 1.00 97.75 96 ILE A O 1
ATOM 750 N N . HIS A 1 97 ? 15.955 -0.795 -37.021 1.00 97.00 97 HIS A N 1
ATOM 751 C CA . HIS A 1 97 ? 16.090 0.311 -37.962 1.00 97.00 97 HIS A CA 1
ATOM 752 C C . HIS A 1 97 ? 17.521 0.412 -38.510 1.00 97.00 97 HIS A C 1
ATOM 754 O O . HIS A 1 97 ? 17.719 0.509 -39.720 1.00 97.00 97 HIS A O 1
ATOM 760 N N . HIS A 1 98 ? 18.524 0.310 -37.634 1.00 97.81 98 HIS A N 1
ATOM 761 C CA . HIS A 1 98 ? 19.928 0.315 -38.034 1.00 97.81 98 HIS A CA 1
ATOM 762 C C . HIS A 1 98 ? 20.266 -0.855 -38.971 1.00 97.81 98 HIS A C 1
ATOM 764 O O . HIS A 1 98 ? 20.842 -0.642 -40.035 1.00 97.81 98 HIS A O 1
ATOM 770 N N . VAL A 1 99 ? 19.852 -2.080 -38.631 1.00 98.06 99 VAL A N 1
ATOM 771 C CA . VAL A 1 99 ? 20.080 -3.258 -39.485 1.00 98.06 99 VAL A CA 1
ATOM 772 C C . VAL A 1 99 ? 19.385 -3.103 -40.840 1.00 98.06 99 VAL A C 1
ATOM 774 O O . VAL A 1 99 ? 20.001 -3.379 -41.865 1.00 98.06 99 VAL A O 1
ATOM 777 N N . LYS A 1 100 ? 18.145 -2.598 -40.878 1.00 97.44 100 LYS A N 1
ATOM 778 C CA . LYS A 1 100 ? 17.427 -2.316 -42.132 1.00 97.44 100 LYS A CA 1
ATOM 779 C C . LYS A 1 100 ? 18.178 -1.313 -43.013 1.00 97.44 100 LYS A C 1
ATOM 781 O O . LYS A 1 100 ? 18.316 -1.561 -44.207 1.00 97.44 100 LYS A O 1
ATOM 786 N N . SER A 1 101 ? 18.700 -0.227 -42.433 1.00 97.50 101 SER A N 1
ATOM 787 C CA . SER A 1 101 ? 19.535 0.743 -43.162 1.00 97.50 101 SER A CA 1
ATOM 788 C C . SER A 1 101 ? 20.782 0.074 -43.739 1.00 97.50 101 SER A C 1
ATOM 790 O O . SER A 1 101 ? 21.038 0.161 -44.936 1.00 97.50 101 SER A O 1
ATOM 792 N N . ARG A 1 102 ? 21.512 -0.683 -42.908 1.00 97.44 102 ARG A N 1
ATOM 793 C CA . ARG A 1 102 ? 22.727 -1.396 -43.322 1.00 97.44 102 ARG A CA 1
ATOM 794 C C . ARG A 1 102 ? 22.477 -2.386 -44.459 1.00 97.44 102 ARG A C 1
ATOM 796 O O . ARG A 1 102 ? 23.288 -2.464 -45.377 1.00 97.44 102 ARG A O 1
ATOM 803 N N . VAL A 1 103 ? 21.378 -3.137 -44.403 1.00 97.38 103 VAL A N 1
ATOM 804 C CA . VAL A 1 103 ? 20.999 -4.101 -45.447 1.00 97.38 103 VAL A CA 1
ATOM 805 C C . VAL A 1 103 ? 20.674 -3.389 -46.758 1.00 97.38 103 VAL A C 1
ATOM 807 O O . VAL A 1 103 ? 21.164 -3.807 -47.804 1.00 97.38 103 VAL A O 1
ATOM 810 N N . ARG A 1 104 ? 19.922 -2.285 -46.705 1.00 97.06 104 ARG A N 1
ATOM 811 C CA . ARG A 1 104 ? 19.599 -1.485 -47.893 1.00 97.06 104 ARG A CA 1
ATOM 812 C C . ARG A 1 104 ? 20.856 -0.952 -48.582 1.00 97.06 104 ARG A C 1
ATOM 814 O O . ARG A 1 104 ? 21.005 -1.102 -49.789 1.00 97.06 104 ARG A O 1
ATOM 821 N N . GLU A 1 105 ? 21.792 -0.396 -47.819 1.00 95.88 105 GLU A N 1
ATOM 822 C CA . GLU A 1 105 ? 23.059 0.105 -48.369 1.00 95.88 105 GLU A CA 1
ATOM 823 C C . GLU A 1 105 ? 23.898 -1.002 -49.034 1.00 95.88 105 GLU A C 1
ATOM 825 O O . GLU A 1 105 ? 24.575 -0.769 -50.042 1.00 95.88 105 GLU A O 1
ATOM 830 N N . LEU A 1 106 ? 23.855 -2.226 -48.496 1.00 95.38 106 LEU A N 1
ATOM 831 C CA . LEU A 1 106 ? 24.520 -3.384 -49.096 1.00 95.38 106 LEU A CA 1
ATOM 832 C C . LEU A 1 106 ? 23.844 -3.828 -50.396 1.00 95.38 106 LEU A C 1
ATOM 834 O O . LEU A 1 106 ? 24.540 -4.168 -51.351 1.00 95.38 106 LEU A O 1
ATOM 838 N N . GLU A 1 107 ? 22.514 -3.803 -50.455 1.00 94.50 107 GLU A N 1
ATOM 839 C CA . GLU A 1 107 ? 21.757 -4.119 -51.667 1.00 94.50 107 GLU A CA 1
ATOM 840 C C . GLU A 1 107 ? 22.051 -3.115 -52.788 1.00 94.50 107 GLU A C 1
ATOM 842 O O . GLU A 1 107 ? 22.385 -3.512 -53.906 1.00 94.50 107 GLU A O 1
ATOM 847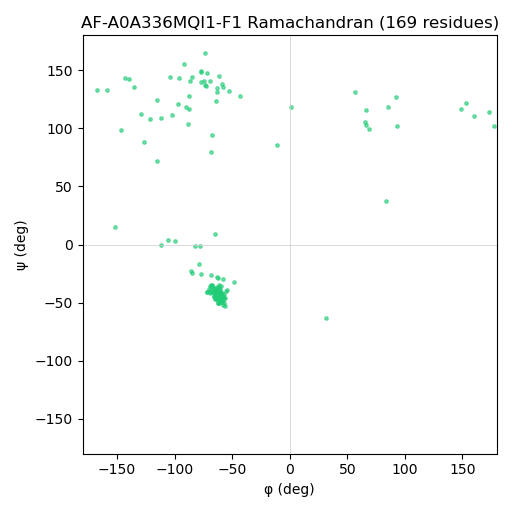 N N . GLU A 1 108 ? 22.067 -1.821 -52.462 1.00 94.88 108 GLU A N 1
ATOM 848 C CA . GLU A 1 108 ? 22.460 -0.759 -53.392 1.00 94.88 108 GLU A CA 1
ATOM 849 C C . GLU A 1 108 ? 23.907 -0.939 -53.880 1.00 94.88 108 GLU A C 1
ATOM 851 O O . GLU A 1 108 ? 24.199 -0.787 -55.069 1.00 94.88 108 GLU A O 1
ATOM 856 N N . SER A 1 109 ? 24.824 -1.310 -52.984 1.00 94.75 109 SER A N 1
ATOM 857 C CA . SER A 1 109 ? 26.224 -1.576 -53.337 1.00 94.75 109 SER A CA 1
ATOM 858 C C . SER A 1 109 ? 26.351 -2.786 -54.263 1.00 94.75 109 SER A C 1
ATOM 860 O O . SER A 1 109 ? 27.004 -2.698 -55.303 1.00 94.75 109 SER A O 1
ATOM 862 N N . LYS A 1 110 ? 25.679 -3.898 -53.943 1.00 93.81 110 LYS A N 1
ATOM 863 C CA . LYS A 1 110 ? 2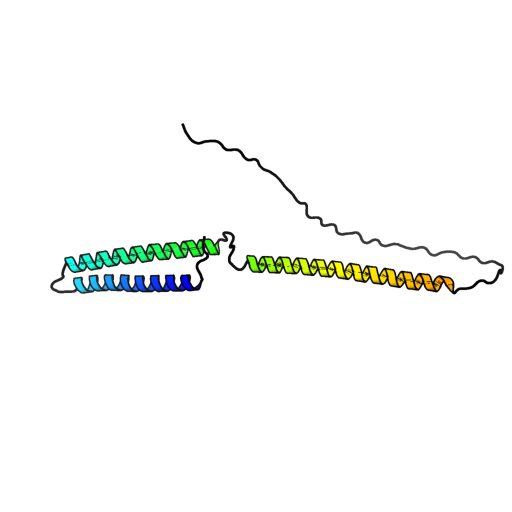5.621 -5.096 -54.792 1.00 93.81 110 LYS A CA 1
ATOM 864 C C . LYS A 1 110 ? 25.100 -4.750 -56.185 1.00 93.81 110 LYS A C 1
ATOM 866 O O . LYS A 1 110 ? 25.697 -5.159 -57.177 1.00 93.81 110 LYS A O 1
ATOM 871 N N . GLN A 1 111 ? 24.023 -3.977 -56.274 1.00 92.12 111 GLN A N 1
ATOM 872 C CA . GLN A 1 111 ? 23.431 -3.604 -57.555 1.00 92.12 111 GLN A CA 1
ATOM 873 C C . GLN A 1 111 ? 24.379 -2.746 -58.402 1.00 92.12 111 GLN A C 1
ATOM 875 O O . GLN A 1 111 ? 24.502 -2.992 -59.602 1.00 92.12 111 GLN A O 1
ATOM 880 N N . LYS A 1 112 ? 25.127 -1.821 -57.783 1.00 91.31 112 LYS A N 1
ATOM 881 C CA . LYS A 1 112 ? 26.204 -1.073 -58.456 1.00 91.31 112 LYS A CA 1
ATOM 882 C C . LYS A 1 112 ? 27.303 -1.999 -58.983 1.00 91.31 112 LYS A C 1
ATOM 884 O O . LYS A 1 112 ? 27.726 -1.839 -60.125 1.00 91.31 112 LYS A O 1
ATOM 889 N N . TYR A 1 113 ? 27.745 -2.982 -58.194 1.00 91.50 113 TYR A N 1
ATOM 890 C CA . TYR A 1 113 ? 28.744 -3.959 -58.645 1.00 91.50 113 TYR A CA 1
ATOM 891 C C . TYR A 1 113 ? 28.250 -4.782 -59.837 1.00 91.50 113 TYR A C 1
ATOM 893 O O . TYR A 1 113 ? 28.964 -4.883 -60.833 1.00 91.50 113 TYR A O 1
ATOM 901 N N . LEU A 1 114 ? 27.025 -5.311 -59.780 1.00 89.56 114 LEU A N 1
ATOM 902 C CA . LEU A 1 114 ? 26.437 -6.061 -60.894 1.00 89.56 114 LEU A CA 1
ATOM 903 C C . LEU A 1 114 ? 26.283 -5.182 -62.145 1.00 89.56 114 LEU A C 1
ATOM 905 O O . LEU A 1 114 ? 26.625 -5.606 -63.246 1.00 89.56 114 LEU A O 1
ATOM 909 N N . GLN A 1 115 ? 25.826 -3.938 -61.992 1.00 84.69 115 GLN A N 1
ATOM 910 C CA . GLN A 1 115 ? 25.679 -3.009 -63.113 1.00 84.69 115 GLN A CA 1
ATOM 911 C C . GLN A 1 115 ? 27.030 -2.660 -63.759 1.00 84.69 115 GLN A C 1
ATOM 913 O O . GLN A 1 115 ? 27.136 -2.610 -64.987 1.00 84.69 115 GLN A O 1
ATOM 918 N N . ASN A 1 116 ? 28.077 -2.472 -62.951 1.00 83.06 116 ASN A N 1
ATOM 919 C CA . ASN A 1 116 ? 29.435 -2.238 -63.440 1.00 83.06 116 ASN A CA 1
ATOM 920 C C . ASN A 1 116 ? 30.031 -3.485 -64.114 1.00 83.06 116 ASN A C 1
ATOM 922 O O . ASN A 1 116 ? 30.727 -3.357 -65.120 1.00 83.06 116 ASN A O 1
ATOM 926 N N . GLN A 1 117 ? 29.715 -4.686 -63.623 1.00 77.31 117 GLN A N 1
ATOM 927 C CA . GLN A 1 117 ? 30.149 -5.949 -64.223 1.00 77.31 117 GLN A CA 1
ATOM 928 C C . GLN A 1 117 ? 29.543 -6.168 -65.620 1.00 77.31 117 GLN A C 1
ATOM 930 O O . GLN A 1 117 ? 30.264 -6.537 -66.548 1.00 77.31 117 GLN A O 1
ATOM 935 N N . VAL A 1 118 ? 28.248 -5.878 -65.798 1.00 71.44 118 VAL A N 1
ATOM 936 C CA . VAL A 1 118 ? 27.557 -5.978 -67.100 1.00 71.44 118 VAL A CA 1
ATOM 937 C C . VAL A 1 118 ? 28.069 -4.924 -68.096 1.00 71.44 118 VAL A C 1
ATOM 939 O O . VAL A 1 118 ? 28.216 -5.203 -69.286 1.00 71.44 118 VAL A O 1
ATOM 942 N N . ARG A 1 119 ? 28.411 -3.715 -67.626 1.00 67.38 119 ARG A N 1
ATOM 943 C CA . ARG A 1 119 ? 29.042 -2.680 -68.467 1.00 67.38 119 ARG A CA 1
ATOM 944 C C . ARG A 1 119 ? 30.463 -3.049 -68.904 1.00 67.38 119 ARG A C 1
ATOM 946 O O . ARG A 1 119 ? 30.826 -2.773 -70.044 1.00 67.38 119 ARG A O 1
ATOM 953 N N . GLY A 1 120 ? 31.241 -3.706 -68.043 1.00 61.56 120 GLY A N 1
ATOM 954 C CA . GLY A 1 120 ? 32.580 -4.202 -68.383 1.00 61.56 120 GLY A CA 1
ATOM 955 C C . GLY A 1 120 ? 32.581 -5.267 -69.486 1.00 61.56 120 GLY A C 1
ATOM 956 O O . GLY A 1 120 ? 33.536 -5.349 -70.251 1.00 61.56 120 GLY A O 1
ATOM 957 N N . THR A 1 121 ? 31.494 -6.033 -69.631 1.00 59.53 121 THR A N 1
ATOM 958 C CA . THR A 1 121 ? 31.358 -7.069 -70.672 1.00 59.53 121 THR A CA 1
ATOM 959 C C . THR A 1 121 ? 30.859 -6.530 -72.018 1.00 59.53 121 THR A C 1
ATOM 961 O O . THR A 1 121 ? 31.180 -7.105 -73.054 1.00 59.53 121 THR A O 1
ATOM 964 N N . GLN A 1 122 ? 30.138 -5.401 -72.056 1.00 55.75 122 GLN A N 1
ATOM 965 C CA . GLN A 1 122 ? 29.685 -4.791 -73.321 1.00 55.75 122 GLN A CA 1
ATOM 966 C C . GLN A 1 122 ? 30.778 -3.993 -74.059 1.00 55.75 122 GLN A C 1
ATOM 968 O O . GLN A 1 122 ? 30.654 -3.758 -75.260 1.00 55.75 122 GLN A O 1
ATOM 973 N N . MET A 1 123 ? 31.875 -3.624 -73.388 1.00 54.78 123 MET A N 1
ATOM 974 C CA . MET A 1 123 ? 32.981 -2.865 -73.999 1.00 54.78 123 MET A CA 1
ATOM 975 C C . MET A 1 123 ? 33.980 -3.731 -74.792 1.00 54.78 123 MET A C 1
ATOM 977 O O . MET A 1 123 ? 34.909 -3.183 -75.377 1.00 54.78 123 MET A O 1
ATOM 981 N N . GLN A 1 124 ? 33.803 -5.058 -74.859 1.00 51.38 124 GLN A N 1
ATOM 982 C CA . GLN A 1 124 ? 34.708 -5.953 -75.605 1.00 51.38 124 GLN A CA 1
ATOM 983 C C . GLN A 1 124 ? 34.116 -6.486 -76.928 1.00 51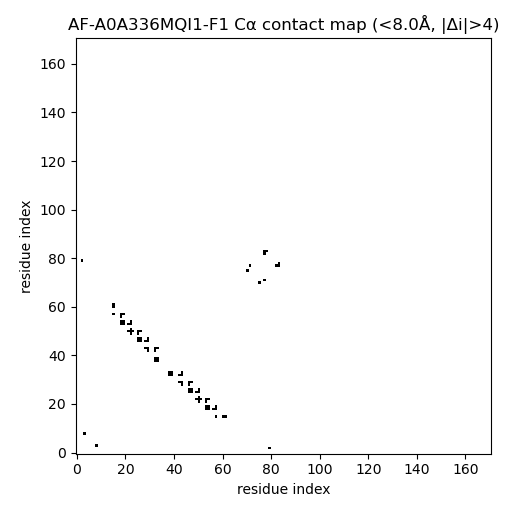.38 124 GLN A C 1
ATOM 985 O O . GLN A 1 124 ? 34.758 -7.273 -77.616 1.00 51.38 124 GLN A O 1
ATOM 990 N N . GLY A 1 125 ? 32.912 -6.039 -77.319 1.00 53.38 125 GLY A N 1
ATOM 991 C CA . GLY A 1 125 ? 32.202 -6.530 -78.511 1.00 53.38 125 GLY A CA 1
ATOM 992 C C . GLY A 1 125 ? 32.040 -5.549 -79.678 1.00 53.38 125 GLY A C 1
ATOM 993 O O . GLY A 1 125 ? 31.455 -5.926 -80.689 1.00 53.38 125 GLY A O 1
ATOM 994 N N . ARG A 1 126 ? 32.523 -4.300 -79.589 1.00 48.25 126 ARG A N 1
ATOM 995 C CA . ARG A 1 126 ? 32.294 -3.286 -80.638 1.00 48.25 126 ARG A CA 1
ATOM 996 C C . ARG A 1 126 ? 33.588 -2.838 -81.327 1.00 48.25 126 ARG A C 1
ATOM 998 O O . ARG A 1 126 ? 34.063 -1.728 -81.154 1.00 48.25 126 ARG A O 1
ATOM 1005 N N . GLN A 1 127 ? 34.089 -3.777 -82.128 1.00 40.97 127 GLN A N 1
ATOM 1006 C CA . GLN A 1 127 ? 34.496 -3.575 -83.521 1.00 40.97 127 GLN A CA 1
ATOM 1007 C C . GLN A 1 127 ? 35.704 -2.661 -83.807 1.00 40.97 127 GLN A C 1
ATOM 1009 O O . GLN A 1 127 ? 35.604 -1.442 -83.908 1.00 40.97 127 GLN A O 1
ATOM 1014 N N . LEU A 1 128 ? 36.828 -3.332 -84.089 1.00 45.78 128 LEU A N 1
ATOM 1015 C CA . LEU A 1 128 ? 37.769 -2.969 -85.151 1.00 45.78 128 LEU A CA 1
ATOM 1016 C C . LEU A 1 128 ? 37.020 -2.579 -86.436 1.00 45.78 128 LEU A C 1
ATOM 1018 O O . LEU A 1 128 ? 36.248 -3.388 -86.950 1.00 45.78 128 LEU A O 1
ATOM 1022 N N . GLY A 1 129 ? 37.327 -1.414 -87.009 1.00 41.91 129 GLY A N 1
ATOM 1023 C CA . GLY A 1 129 ? 37.049 -1.163 -88.422 1.00 41.91 129 GLY A CA 1
ATOM 1024 C C . GLY A 1 129 ? 36.827 0.295 -88.820 1.00 41.91 129 GLY A C 1
ATOM 1025 O O . GLY A 1 129 ? 35.844 0.903 -88.424 1.00 41.91 129 GLY A O 1
ATOM 1026 N N . VAL A 1 130 ? 37.677 0.732 -89.755 1.00 40.44 130 VAL A N 1
ATOM 1027 C CA . VAL A 1 130 ? 37.425 1.729 -90.814 1.00 40.44 130 VAL A CA 1
ATOM 1028 C C . VAL A 1 130 ? 37.783 3.194 -90.514 1.00 40.44 130 VAL A C 1
ATOM 1030 O O . VAL A 1 130 ? 37.053 3.960 -89.895 1.00 40.44 130 VAL A O 1
ATOM 1033 N N . VAL A 1 131 ? 38.933 3.567 -91.088 1.00 42.66 131 VAL A N 1
ATOM 1034 C CA . VAL A 1 131 ? 39.365 4.916 -91.476 1.00 42.66 131 VAL A CA 1
ATOM 1035 C C . VAL A 1 131 ? 38.423 5.467 -92.554 1.00 42.66 131 VAL A C 1
ATOM 1037 O O . VAL A 1 131 ? 38.179 4.795 -93.554 1.00 42.66 131 VAL A O 1
ATOM 1040 N N . GLY A 1 132 ? 37.941 6.699 -92.384 1.00 37.69 132 GLY A N 1
ATOM 1041 C CA . GLY A 1 132 ? 37.129 7.412 -93.372 1.00 37.69 132 GLY A CA 1
ATOM 1042 C C . GLY A 1 132 ? 36.993 8.897 -93.027 1.00 37.69 132 GLY A C 1
ATOM 1043 O O . GLY A 1 132 ? 36.765 9.262 -91.883 1.00 37.69 132 GLY A O 1
ATOM 1044 N N . THR A 1 133 ? 37.212 9.738 -94.027 1.00 38.50 133 THR A N 1
ATOM 1045 C CA . THR A 1 133 ? 37.425 11.192 -94.006 1.00 38.50 133 THR A CA 1
ATOM 1046 C C . THR A 1 133 ? 36.194 12.076 -93.740 1.00 38.50 133 THR A C 1
ATOM 1048 O O . THR A 1 133 ? 35.078 11.684 -94.053 1.00 38.50 133 THR A O 1
ATOM 1051 N N . GLN A 1 134 ? 36.498 13.345 -93.409 1.00 36.78 134 GLN A N 1
ATOM 1052 C CA . GLN A 1 134 ? 35.796 14.605 -93.744 1.00 36.78 134 GLN A CA 1
ATOM 1053 C C . GLN A 1 134 ? 34.719 15.200 -92.806 1.00 36.78 134 GLN A C 1
ATOM 1055 O O . GLN A 1 134 ? 33.701 14.592 -92.516 1.00 36.78 134 GLN A O 1
ATOM 1060 N N . ASN A 1 135 ? 34.975 16.486 -92.501 1.00 33.84 135 ASN A N 1
ATOM 1061 C CA . ASN A 1 135 ? 34.097 17.670 -92.524 1.00 33.84 135 ASN A CA 1
ATOM 1062 C C . ASN A 1 135 ? 32.783 17.700 -91.723 1.00 33.84 135 ASN A C 1
ATOM 1064 O O . ASN A 1 135 ? 31.886 16.896 -91.936 1.00 33.84 135 ASN A O 1
ATOM 1068 N N . GLY A 1 136 ? 32.588 18.789 -90.965 1.00 34.47 136 GLY A N 1
ATOM 1069 C CA . GLY A 1 136 ? 31.244 19.292 -90.647 1.00 34.47 136 GLY A CA 1
ATOM 1070 C C . GLY A 1 136 ? 31.108 19.987 -89.293 1.00 34.47 136 GLY A C 1
ATOM 1071 O O . GLY A 1 136 ? 31.276 19.375 -88.250 1.00 34.47 136 GLY A O 1
ATOM 1072 N N . VAL A 1 137 ? 30.773 21.274 -89.339 1.00 42.59 137 VAL A N 1
ATOM 1073 C CA . VAL A 1 137 ? 30.515 22.212 -88.233 1.00 42.59 137 VAL A CA 1
ATOM 1074 C C . VAL A 1 137 ? 29.157 21.954 -87.551 1.00 42.59 137 VAL A C 1
ATOM 1076 O O . VAL A 1 137 ? 28.182 21.720 -88.256 1.00 42.59 137 VAL A O 1
ATOM 1079 N N . ASN A 1 138 ? 29.081 22.074 -86.214 1.00 40.16 138 ASN A N 1
ATOM 1080 C CA . ASN A 1 138 ? 28.022 22.763 -85.424 1.00 40.16 138 ASN A CA 1
ATOM 1081 C C . ASN A 1 138 ? 28.257 22.505 -83.915 1.00 4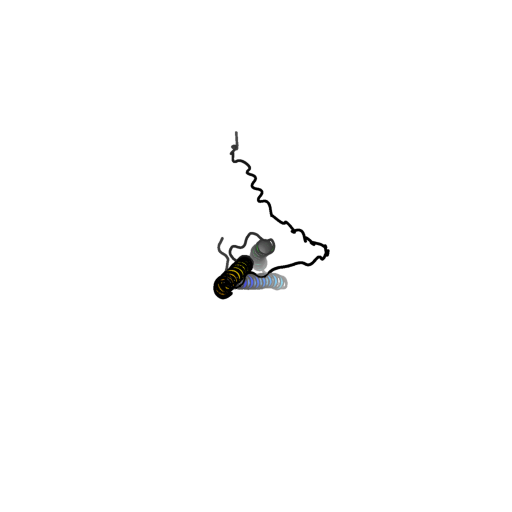0.16 138 ASN A C 1
ATOM 1083 O O . ASN A 1 138 ? 28.339 21.355 -83.504 1.00 40.16 138 ASN A O 1
ATOM 1087 N N . VAL A 1 139 ? 28.580 23.479 -83.054 1.00 45.84 139 VAL A N 1
ATOM 1088 C CA . VAL A 1 139 ? 27.802 24.640 -82.553 1.00 45.84 139 VAL A CA 1
ATOM 1089 C C . VAL A 1 139 ? 26.636 24.232 -81.624 1.00 45.84 139 VAL A C 1
ATOM 1091 O O . VAL A 1 139 ? 25.555 23.873 -82.071 1.00 45.84 139 VAL A O 1
ATOM 1094 N N . THR A 1 140 ? 26.932 24.365 -80.320 1.00 40.75 140 THR A N 1
ATOM 1095 C CA . THR A 1 140 ? 26.094 24.792 -79.171 1.00 40.75 140 THR A CA 1
ATOM 1096 C C . THR A 1 140 ? 24.910 23.930 -78.710 1.00 40.75 140 THR A C 1
ATOM 1098 O O . THR A 1 140 ? 23.868 23.908 -79.350 1.00 40.75 140 THR A O 1
ATOM 1101 N N . ASN A 1 141 ? 24.986 23.407 -77.474 1.00 39.91 141 ASN A N 1
ATOM 1102 C CA . ASN A 1 141 ? 24.065 23.854 -76.416 1.00 39.91 141 ASN A CA 1
ATOM 1103 C C . ASN A 1 141 ? 24.596 23.571 -74.997 1.00 39.91 141 ASN A C 1
ATOM 1105 O O . ASN A 1 141 ? 25.068 22.482 -74.682 1.00 39.91 141 ASN A O 1
ATOM 1109 N N . THR A 1 142 ? 24.505 24.595 -74.160 1.00 42.91 142 THR A N 1
ATOM 1110 C CA . THR A 1 142 ? 24.921 24.701 -72.757 1.00 42.91 142 THR A CA 1
ATOM 1111 C C . THR A 1 142 ? 23.698 24.630 -71.843 1.00 42.91 142 THR A C 1
ATOM 1113 O O . THR A 1 142 ? 22.698 25.267 -72.160 1.00 42.91 142 THR A O 1
ATOM 1116 N N . GLY A 1 143 ? 23.795 24.008 -70.658 1.00 36.22 143 GLY A N 1
ATOM 1117 C CA . GLY A 1 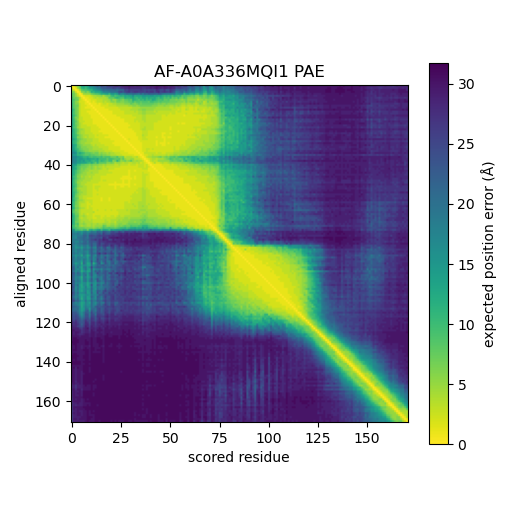143 ? 22.931 24.421 -69.539 1.00 36.22 143 GLY A CA 1
ATOM 1118 C C . GLY A 1 143 ? 22.707 23.445 -68.376 1.00 36.22 143 GLY A C 1
ATOM 1119 O O . GLY A 1 143 ? 21.924 22.515 -68.498 1.00 36.22 143 GLY A O 1
ATOM 1120 N N . ALA A 1 144 ? 23.290 23.822 -67.228 1.00 43.44 144 ALA A N 1
ATOM 1121 C CA . ALA A 1 144 ? 22.805 23.694 -65.840 1.00 43.44 144 ALA A CA 1
ATOM 1122 C C . ALA A 1 144 ? 23.027 22.396 -65.013 1.00 43.44 144 ALA A C 1
ATOM 1124 O O . ALA A 1 144 ? 22.434 21.355 -65.287 1.00 43.44 144 ALA A O 1
ATOM 1125 N N . PRO A 1 145 ? 23.766 22.502 -63.884 1.00 50.69 145 PRO A N 1
ATOM 1126 C CA . PRO A 1 145 ? 23.650 21.628 -62.720 1.00 50.69 145 PRO A CA 1
ATOM 1127 C C . PRO A 1 145 ? 22.737 22.256 -61.648 1.00 50.69 145 PRO A C 1
ATOM 1129 O O . PRO A 1 145 ? 22.785 23.460 -61.400 1.00 50.69 145 PRO A O 1
ATOM 1132 N N . THR A 1 146 ? 21.944 21.446 -60.946 1.00 47.62 146 THR A N 1
ATOM 1133 C CA . THR A 1 146 ? 21.264 21.866 -59.708 1.00 47.62 146 THR A CA 1
ATOM 1134 C C . THR A 1 146 ? 21.711 20.951 -58.580 1.00 47.62 146 THR A C 1
ATOM 1136 O O . THR A 1 146 ? 21.370 19.771 -58.543 1.00 47.62 146 THR A O 1
ATOM 1139 N N . GLY A 1 147 ? 22.530 21.499 -57.681 1.00 44.22 147 GLY A N 1
ATOM 1140 C CA . GLY A 1 147 ? 22.879 20.869 -56.417 1.00 44.22 147 GLY A CA 1
ATOM 1141 C C . GLY A 1 147 ? 21.738 21.008 -55.413 1.00 44.22 147 GLY A C 1
ATOM 1142 O O . GLY A 1 147 ? 21.121 22.067 -55.313 1.00 44.22 147 GLY A O 1
ATOM 1143 N N . GLN A 1 148 ? 21.487 19.950 -54.645 1.00 47.41 148 GLN A N 1
ATOM 1144 C CA . GLN A 1 148 ? 20.746 20.033 -53.391 1.00 47.41 148 GLN A CA 1
ATOM 1145 C C . GLN A 1 148 ? 21.678 19.658 -52.242 1.00 47.41 148 GLN A C 1
ATOM 1147 O O . GLN A 1 148 ? 22.346 18.625 -52.257 1.00 47.41 148 GLN A O 1
ATOM 1152 N N . GLN A 1 149 ? 21.757 20.596 -51.302 1.00 46.31 149 GLN A N 1
ATOM 1153 C CA . GLN A 1 149 ? 22.604 20.613 -50.121 1.00 46.31 149 GLN A CA 1
ATOM 1154 C C . GLN A 1 149 ? 22.064 19.691 -49.022 1.00 46.31 149 GLN A C 1
ATOM 1156 O O . GLN A 1 149 ? 20.860 19.495 -48.870 1.00 46.31 149 GLN A O 1
ATOM 1161 N N . ALA A 1 150 ? 23.008 19.151 -48.258 1.00 39.19 150 ALA A N 1
ATOM 1162 C CA . ALA A 1 150 ? 22.829 18.253 -47.132 1.00 39.19 150 ALA A CA 1
ATOM 1163 C C . ALA A 1 150 ? 22.190 18.936 -45.909 1.00 39.19 150 ALA A C 1
ATOM 1165 O O . ALA A 1 150 ? 22.581 20.045 -45.544 1.00 39.19 150 ALA A O 1
ATOM 1166 N N . LEU A 1 151 ? 21.295 18.224 -45.212 1.00 41.91 151 LEU A N 1
ATOM 1167 C CA . LEU A 1 151 ? 21.001 18.497 -43.805 1.00 41.91 151 LEU A CA 1
ATOM 1168 C C . LEU A 1 151 ? 21.930 17.666 -42.916 1.00 41.91 151 LEU A C 1
ATOM 1170 O O . LEU A 1 151 ? 21.930 16.437 -42.934 1.00 41.91 151 LEU A O 1
ATOM 1174 N N . ASN A 1 152 ? 22.721 18.403 -42.149 1.00 41.69 152 ASN A N 1
ATOM 1175 C CA . ASN A 1 152 ? 23.609 17.968 -41.087 1.00 41.69 152 ASN A CA 1
ATOM 1176 C C . ASN A 1 152 ? 22.831 17.910 -39.763 1.00 41.69 152 ASN A C 1
ATOM 1178 O O . ASN A 1 152 ? 22.260 18.924 -39.370 1.00 41.69 152 ASN A O 1
ATOM 1182 N N . THR A 1 153 ? 22.869 16.784 -39.047 1.00 46.34 153 THR A N 1
ATOM 1183 C CA . THR A 1 153 ? 22.574 16.747 -37.603 1.00 46.34 153 THR A CA 1
ATOM 1184 C C . THR A 1 153 ? 23.414 15.676 -36.908 1.00 46.34 153 THR A C 1
ATOM 1186 O O . THR A 1 153 ? 23.068 14.494 -36.900 1.00 46.34 153 THR A O 1
ATOM 1189 N N . THR A 1 154 ? 24.508 16.117 -36.294 1.00 51.16 154 THR A N 1
ATOM 1190 C CA . THR A 1 154 ? 25.271 15.405 -35.258 1.00 51.16 154 THR A CA 1
ATOM 1191 C C . THR A 1 154 ? 24.667 15.709 -33.883 1.00 51.16 154 THR A C 1
ATOM 1193 O O . THR A 1 154 ? 24.373 16.876 -33.623 1.00 51.16 154 THR A O 1
ATOM 1196 N N . PRO A 1 155 ? 24.572 14.746 -32.950 1.00 46.41 155 PRO A N 1
ATOM 1197 C CA . PRO A 1 155 ? 24.508 15.069 -31.527 1.00 46.41 155 PRO A CA 1
ATOM 1198 C C . PRO A 1 155 ? 25.892 14.954 -30.879 1.00 46.41 155 PRO A C 1
ATOM 1200 O O . PRO A 1 155 ? 26.519 13.894 -30.892 1.00 46.41 155 PRO A O 1
ATOM 1203 N N . GLN A 1 156 ? 26.346 16.071 -30.308 1.00 43.75 156 GLN A N 1
ATOM 1204 C CA . GLN A 1 156 ? 27.510 16.176 -29.433 1.00 43.75 156 GLN A CA 1
ATOM 1205 C C . GLN A 1 156 ? 27.316 15.363 -28.149 1.00 43.75 156 GLN A C 1
ATOM 1207 O O . GLN A 1 156 ? 26.291 15.444 -27.475 1.00 43.75 156 GLN A O 1
ATOM 1212 N N . GLN A 1 157 ? 28.360 14.619 -27.799 1.00 46.69 157 GLN A N 1
ATOM 1213 C CA . GLN A 1 157 ? 28.571 13.988 -26.508 1.00 46.69 157 GLN A CA 1
ATOM 1214 C C . GLN A 1 157 ? 29.271 15.010 -25.605 1.00 46.69 157 GLN A C 1
ATOM 1216 O O . GLN A 1 157 ? 30.389 15.420 -25.910 1.00 46.69 157 GLN A O 1
ATOM 1221 N N . GLN A 1 158 ? 28.626 15.434 -24.515 1.00 43.31 158 GLN A N 1
ATOM 1222 C CA . GLN A 1 158 ? 29.258 16.292 -23.515 1.00 43.31 158 GLN A CA 1
ATOM 1223 C C . GLN A 1 158 ? 29.441 15.512 -22.216 1.00 43.31 158 GLN A C 1
ATOM 1225 O O . GLN A 1 158 ? 28.496 15.150 -21.521 1.00 43.31 158 GLN A O 1
ATOM 1230 N N . ASN A 1 159 ? 30.709 15.209 -21.970 1.00 41.91 159 ASN A N 1
ATOM 1231 C CA . ASN A 1 159 ? 31.256 14.535 -20.813 1.00 41.91 159 ASN A CA 1
ATOM 1232 C C . ASN A 1 159 ? 31.880 15.626 -19.936 1.00 41.91 159 ASN A C 1
ATOM 1234 O O . ASN A 1 159 ? 32.873 16.223 -20.355 1.00 41.91 159 ASN A O 1
ATOM 1238 N N . HIS A 1 160 ? 31.314 15.920 -18.764 1.00 46.91 160 HIS A N 1
ATOM 1239 C CA . HIS A 1 160 ? 31.958 16.786 -17.775 1.00 46.91 160 HIS A CA 1
ATOM 1240 C C . HIS A 1 160 ? 31.972 16.119 -16.402 1.00 46.91 160 HIS A C 1
ATOM 1242 O O . HIS A 1 160 ? 30.949 15.901 -15.759 1.00 46.91 160 HIS A O 1
ATOM 1248 N N . SER A 1 161 ? 33.200 15.795 -16.015 1.00 44.47 161 SER A N 1
ATOM 1249 C CA . SER A 1 161 ? 33.690 15.353 -14.722 1.00 44.47 161 SER A CA 1
ATOM 1250 C C . SER A 1 161 ? 33.472 16.410 -13.632 1.00 44.47 161 SER A C 1
ATOM 1252 O O . SER A 1 161 ? 33.663 17.599 -13.875 1.00 44.47 161 SER A O 1
ATOM 1254 N N . GLY A 1 162 ? 33.187 15.965 -12.408 1.00 36.69 162 GLY A N 1
ATOM 1255 C CA . GLY A 1 162 ? 33.312 16.750 -11.176 1.00 36.69 162 GLY A CA 1
ATOM 1256 C C . GLY A 1 162 ? 33.891 15.871 -10.056 1.00 36.69 162 GLY A C 1
ATOM 1257 O O . GLY A 1 162 ? 33.600 14.673 -10.048 1.00 36.69 162 GLY A O 1
ATOM 1258 N N . PRO A 1 163 ? 34.764 16.397 -9.173 1.00 53.00 163 PRO A N 1
ATOM 1259 C CA . PRO A 1 163 ? 35.738 15.596 -8.441 1.00 53.00 163 PRO A CA 1
ATOM 1260 C C . PRO A 1 163 ? 35.250 15.102 -7.071 1.00 53.00 163 PRO A C 1
ATOM 1262 O O . PRO A 1 163 ? 34.408 15.700 -6.410 1.00 53.00 163 PRO A O 1
ATOM 1265 N N . ASN A 1 164 ? 35.870 14.003 -6.654 1.00 42.59 164 ASN A N 1
ATOM 1266 C CA . ASN A 1 164 ? 35.834 13.384 -5.334 1.00 42.59 164 ASN A CA 1
ATOM 1267 C C . ASN A 1 164 ? 36.652 14.222 -4.328 1.00 42.59 164 ASN A C 1
ATOM 1269 O O . ASN A 1 164 ? 37.756 14.620 -4.699 1.00 42.59 164 ASN A O 1
ATOM 1273 N N . SER A 1 165 ? 36.166 14.452 -3.097 1.00 46.03 165 SER A N 1
ATOM 1274 C CA . SER A 1 165 ? 36.968 14.572 -1.851 1.00 46.03 165 SER A CA 1
ATOM 1275 C C . SER A 1 165 ? 36.100 14.898 -0.625 1.00 46.03 165 SER A C 1
ATOM 1277 O O . SER A 1 165 ? 35.698 16.033 -0.394 1.00 46.03 165 SER A O 1
ATOM 1279 N N . THR A 1 166 ? 35.854 13.858 0.166 1.00 51.34 166 THR A N 1
ATOM 1280 C CA . THR A 1 166 ? 35.942 13.782 1.632 1.00 51.34 166 THR A CA 1
ATOM 1281 C C . THR A 1 166 ? 36.350 15.066 2.378 1.00 51.34 166 THR A C 1
ATOM 1283 O O . THR A 1 166 ? 37.502 15.484 2.293 1.00 51.34 166 THR A O 1
ATOM 1286 N N . GLN A 1 167 ? 35.471 15.591 3.238 1.00 47.59 167 GLN A N 1
ATOM 1287 C CA . GLN A 1 167 ? 35.882 16.300 4.455 1.00 47.59 167 GLN A CA 1
ATOM 1288 C C . GLN A 1 167 ? 35.034 15.858 5.649 1.00 47.59 167 GLN A C 1
ATOM 1290 O O . GLN A 1 167 ? 33.827 15.650 5.556 1.00 47.59 167 GLN A O 1
ATOM 1295 N N . ALA A 1 168 ? 35.759 15.629 6.737 1.00 46.47 168 ALA A N 1
ATOM 1296 C CA . ALA A 1 168 ? 35.358 14.964 7.954 1.00 46.47 168 ALA A CA 1
ATOM 1297 C C . ALA A 1 168 ? 34.491 15.846 8.863 1.00 46.47 168 ALA A C 1
ATOM 1299 O O . ALA A 1 168 ? 34.663 17.061 8.932 1.00 46.47 168 ALA A O 1
ATOM 1300 N N . LEU A 1 169 ? 33.601 15.175 9.594 1.00 52.41 169 LEU A N 1
ATOM 1301 C CA . LEU A 1 169 ? 32.925 15.677 10.783 1.00 52.41 169 LEU A CA 1
ATOM 1302 C C . LEU A 1 169 ? 33.888 15.764 11.986 1.00 52.41 169 LEU A C 1
ATOM 1304 O O . LEU A 1 169 ? 34.707 14.869 12.186 1.00 52.41 169 LEU A O 1
ATOM 1308 N N . ASN A 1 170 ? 33.615 16.768 12.824 1.00 44.16 170 ASN A N 1
ATOM 1309 C CA . ASN A 1 170 ? 33.789 16.854 14.280 1.00 44.16 170 ASN A CA 1
ATOM 1310 C C . ASN A 1 170 ? 35.197 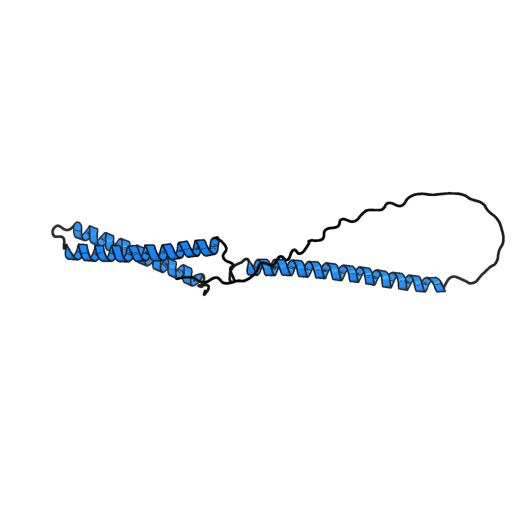16.823 14.902 1.00 44.16 170 ASN A C 1
ATOM 1312 O O . ASN A 1 170 ? 35.759 15.763 15.177 1.00 44.16 170 ASN A O 1
ATOM 1316 N N . GLN A 1 171 ? 35.629 18.006 15.349 1.00 46.47 171 GLN A N 1
ATOM 1317 C CA . GLN A 1 171 ? 35.676 18.290 16.790 1.00 46.47 171 GLN A CA 1
ATOM 1318 C C . GLN A 1 171 ? 34.757 19.468 17.103 1.00 46.47 171 GLN A C 1
ATOM 1320 O O . GLN A 1 171 ? 34.712 20.389 16.257 1.00 46.47 171 GLN A O 1
#

Foldseek 3Di:
DDPPDPVVVVVLVVVLVVLVVLLVVLVVQLVVQVPDPDHDPVSNVVSVVSNVVSVVVSVVSVVVVVVVCCVVVVPPDDPPDDVVVVVVVVVVVVVVVVVVVVVVVVVVVVVVVVVVVVVVVVVVPDDDDDDDDDDDDDDDDDDDDDDDDDDDDDDDDDDDDDDDDDDDDDD

Solvent-accessible surface area (backbone atoms only — not comparable to full-atom values): 10848 Å² total; per-residue (Å²): 132,85,80,75,50,74,66,59,52,50,53,51,51,55,51,44,51,53,38,49,54,50,22,53,49,25,49,51,51,28,54,56,40,67,71,39,99,78,53,55,64,71,58,36,52,51,26,47,53,50,20,54,52,33,46,52,52,42,52,51,54,49,51,52,50,52,52,47,52,47,47,70,72,71,60,62,86,53,91,79,50,69,60,58,59,51,49,52,49,51,50,50,51,53,51,50,52,52,52,53,52,55,50,51,56,48,52,56,49,51,50,52,51,53,54,52,52,57,54,65,61,62,74,77,72,77,71,92,81,85,90,81,86,83,89,85,93,81,87,87,88,86,86,87,86,84,89,83,84,85,88,85,85,83,85,85,85,85,87,81,89,81,85,90,80,92,80,83,84,84,134

pLDDT: mean 74.12, std 22.92, range [33.84, 98.06]

InterPro domains:
  IPR019404 Mediator complex, subunit Med11 [PF10280] (8-119)
  IPR019404 Mediator complex, subunit Med11 [PTHR22890] (1-116)

Mean predicted aligned error: 19.79 Å

Organism: Culicoides sonorensis (NCBI:txid179676)

Nearest PDB structures (foldseek):
  2efk-assembly1_A-2  TM=8.284E-01  e=2.119E+00  Homo sapiens
  4atm-assembly1_A-2  TM=8.236E-01  e=9.694E+00  Homo sapiens

Secondary structure (DSSP, 8-state):
-----HHHHHHHHHHHHHHHHHHHHHHHHHHHHHTSTT--HHHHHHHHHHHHHHHHHHHHHHHHHHHHHHHHHTT---TTSTHHHHHHHHHHHHHHHHHHHHHHHHHHHHHHHHHHHHHHHHTTSS----------------------PPPP-PPPP--------------